Protein AF-A0A9D1MWE5-F1 (afdb_monomer_lite)

Radius of gyration: 18.96 Å; chains: 1; bounding box: 51×24×57 Å

Foldseek 3Di:
DVLVVVLVLLVLLLQQLVLLLVLLVVVLVCLVVVPDDPVVSLVVSVVVGDPSNVCVVVVNNPSDDDPRNVLSVVLVVQCVPDDSVVSSVSSVVSSVVSVVVSVVSVVVSVVSVPVVVVVVVVVVVVVVVD

Organism: NCBI:txid2840822

Structure (mmCIF, N/CA/C/O backbone):
data_AF-A0A9D1MWE5-F1
#
_entry.id   AF-A0A9D1MWE5-F1
#
loop_
_atom_site.group_PDB
_atom_site.id
_atom_site.type_symbol
_atom_site.label_atom_id
_atom_site.label_alt_id
_atom_site.label_comp_id
_atom_site.label_asym_id
_atom_site.label_entity_id
_atom_site.label_seq_id
_atom_site.pdbx_PDB_ins_code
_atom_site.Cartn_x
_atom_site.Cartn_y
_atom_site.Cartn_z
_atom_site.occupancy
_atom_site.B_iso_or_equiv
_atom_site.auth_seq_id
_atom_site.auth_comp_id
_atom_site.auth_asym_id
_atom_site.auth_atom_id
_atom_site.pdbx_PDB_model_num
ATOM 1 N N . MET A 1 1 ? 8.693 -1.113 -30.050 1.00 55.50 1 MET A N 1
ATOM 2 C CA . MET A 1 1 ? 7.528 -0.914 -29.148 1.00 55.50 1 MET A CA 1
ATOM 3 C C . MET A 1 1 ? 7.757 -1.424 -27.717 1.00 55.50 1 MET A C 1
ATOM 5 O O . MET A 1 1 ? 7.328 -0.751 -26.785 1.00 55.50 1 MET A O 1
ATOM 9 N N . LEU A 1 2 ? 8.504 -2.520 -27.514 1.00 59.84 2 LEU A N 1
ATOM 10 C CA . LEU A 1 2 ? 8.839 -3.096 -26.194 1.00 59.84 2 LEU A CA 1
ATOM 11 C C . LEU A 1 2 ? 9.412 -2.094 -25.170 1.00 59.84 2 LEU A C 1
ATOM 13 O O . LEU A 1 2 ? 8.965 -2.055 -24.030 1.00 59.84 2 LEU A O 1
ATOM 17 N N . GLY A 1 3 ? 10.327 -1.207 -25.575 1.00 60.53 3 GLY A N 1
ATOM 18 C CA . GLY A 1 3 ? 10.929 -0.234 -24.651 1.00 60.53 3 GLY A CA 1
ATOM 19 C C . GLY A 1 3 ? 9.959 0.814 -24.079 1.00 60.53 3 GLY A C 1
ATOM 20 O O . GLY A 1 3 ? 10.134 1.238 -22.939 1.00 60.53 3 GLY A O 1
ATOM 21 N N . LYS A 1 4 ? 8.926 1.226 -24.835 1.00 71.69 4 LYS A N 1
ATOM 22 C CA . LYS A 1 4 ? 7.874 2.132 -24.326 1.00 71.69 4 LYS A CA 1
ATOM 23 C C . LYS A 1 4 ? 6.950 1.394 -23.354 1.00 71.69 4 LYS A C 1
ATOM 25 O O . LYS A 1 4 ? 6.571 1.951 -22.330 1.00 71.69 4 LYS A O 1
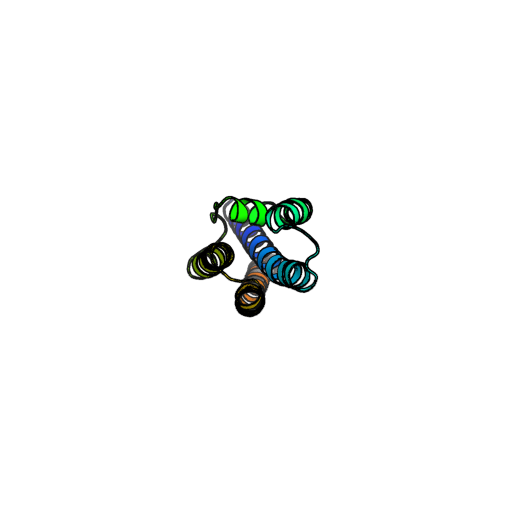ATOM 30 N N . TYR A 1 5 ? 6.654 0.129 -23.650 1.00 72.62 5 TYR A N 1
ATOM 31 C CA . TYR A 1 5 ? 5.841 -0.738 -22.801 1.00 72.62 5 TYR A CA 1
ATOM 32 C C . TYR A 1 5 ? 6.508 -1.028 -21.447 1.00 72.62 5 TYR A C 1
ATOM 34 O O . TYR A 1 5 ? 5.877 -0.872 -20.404 1.00 72.62 5 TYR A O 1
ATOM 42 N N . CYS A 1 6 ? 7.803 -1.367 -21.443 1.00 75.38 6 CYS A N 1
ATOM 43 C CA . CYS A 1 6 ? 8.557 -1.607 -20.210 1.00 75.38 6 CYS A CA 1
ATOM 44 C C . CYS A 1 6 ? 8.661 -0.350 -19.339 1.00 75.38 6 CYS A C 1
ATOM 46 O O . CYS A 1 6 ? 8.438 -0.433 -18.134 1.00 75.38 6 CYS A O 1
ATOM 48 N N . LYS A 1 7 ? 8.928 0.820 -19.941 1.00 77.19 7 LYS A N 1
ATOM 49 C CA . LYS A 1 7 ? 8.965 2.094 -19.207 1.00 77.19 7 LYS A CA 1
ATOM 50 C C . LYS A 1 7 ? 7.613 2.397 -18.558 1.00 77.19 7 LYS A C 1
ATOM 52 O O . LYS A 1 7 ? 7.571 2.691 -17.372 1.00 77.19 7 LYS A O 1
ATOM 57 N N . ARG A 1 8 ? 6.516 2.251 -19.310 1.00 82.62 8 ARG A N 1
ATOM 58 C CA . ARG A 1 8 ? 5.157 2.460 -18.795 1.00 82.62 8 ARG A CA 1
ATOM 59 C C . ARG A 1 8 ? 4.847 1.544 -17.609 1.00 82.62 8 ARG A C 1
ATOM 61 O O . ARG A 1 8 ? 4.399 2.038 -16.584 1.00 82.62 8 ARG A O 1
ATOM 68 N N . ARG A 1 9 ? 5.152 0.245 -17.710 1.00 84.81 9 ARG A N 1
ATOM 69 C CA . ARG A 1 9 ? 4.942 -0.705 -16.602 1.00 84.81 9 ARG A CA 1
ATOM 70 C C . ARG A 1 9 ? 5.764 -0.367 -15.356 1.00 84.81 9 ARG A C 1
ATOM 72 O O . ARG A 1 9 ? 5.260 -0.528 -14.253 1.00 84.81 9 ARG A O 1
ATOM 79 N N . LEU A 1 10 ? 7.009 0.087 -15.516 1.00 85.19 10 LEU A N 1
ATOM 80 C CA . LEU A 1 10 ? 7.840 0.521 -14.386 1.00 85.19 10 LEU A CA 1
ATOM 81 C C . LEU A 1 10 ? 7.270 1.776 -13.717 1.00 85.19 10 LEU A C 1
ATOM 83 O O . LEU A 1 10 ? 7.199 1.826 -12.494 1.00 85.19 10 LEU A O 1
ATOM 87 N N . THR A 1 11 ? 6.811 2.752 -14.505 1.00 87.00 11 THR A N 1
ATOM 88 C CA . THR A 1 11 ? 6.156 3.958 -13.981 1.00 87.00 11 THR A CA 1
ATOM 89 C C . THR A 1 11 ? 4.858 3.623 -13.246 1.00 87.00 11 THR A C 1
ATOM 91 O O . THR A 1 11 ? 4.655 4.106 -12.140 1.00 87.00 11 THR A O 1
ATOM 94 N N . GLU A 1 12 ? 4.008 2.763 -13.815 1.00 91.69 12 GLU A N 1
ATOM 95 C CA . GLU A 1 12 ? 2.755 2.326 -13.181 1.00 91.69 12 GLU A CA 1
ATOM 96 C C . GLU A 1 12 ? 3.011 1.575 -11.864 1.00 91.69 12 GLU A C 1
ATOM 98 O O . GLU A 1 12 ? 2.341 1.845 -10.871 1.00 91.69 12 GLU A O 1
ATOM 103 N N . ARG A 1 13 ? 4.008 0.678 -11.835 1.00 92.25 13 ARG A N 1
ATOM 104 C CA . ARG A 1 13 ? 4.434 -0.051 -10.628 1.00 92.25 13 ARG A CA 1
ATOM 105 C C . ARG A 1 13 ? 4.960 0.891 -9.543 1.00 92.25 13 ARG A C 1
ATOM 107 O O . ARG A 1 13 ? 4.549 0.777 -8.394 1.00 92.25 13 ARG A O 1
ATOM 114 N N . CYS A 1 14 ? 5.840 1.825 -9.904 1.00 91.25 14 CYS A N 1
ATOM 115 C CA . CYS A 1 14 ? 6.386 2.804 -8.964 1.00 91.25 14 CYS A CA 1
ATOM 116 C C . CYS A 1 14 ? 5.276 3.692 -8.386 1.00 91.25 14 CYS A C 1
ATOM 118 O O . CYS A 1 14 ? 5.185 3.832 -7.172 1.00 91.25 14 CYS A O 1
ATOM 120 N N . ALA A 1 15 ? 4.395 4.229 -9.238 1.00 93.00 15 ALA A N 1
ATOM 121 C CA . ALA A 1 15 ? 3.275 5.063 -8.805 1.00 93.00 15 ALA A CA 1
ATOM 122 C C . ALA A 1 15 ? 2.340 4.310 -7.846 1.00 93.00 15 ALA A C 1
ATOM 124 O O . ALA A 1 15 ? 2.001 4.832 -6.788 1.00 93.00 15 ALA A O 1
ATOM 125 N N . ALA A 1 16 ? 2.004 3.055 -8.167 1.00 95.62 16 ALA A N 1
ATOM 126 C CA . ALA A 1 16 ? 1.177 2.206 -7.316 1.00 95.62 16 ALA A CA 1
ATOM 127 C C . ALA A 1 16 ? 1.771 2.005 -5.912 1.00 95.62 16 ALA A C 1
ATOM 129 O O . ALA A 1 16 ? 1.052 2.119 -4.922 1.00 95.62 16 ALA A O 1
ATOM 130 N N . LEU A 1 17 ? 3.073 1.712 -5.821 1.00 95.50 17 LEU A N 1
ATOM 131 C CA . LEU A 1 17 ? 3.753 1.482 -4.542 1.00 95.50 17 LEU A CA 1
ATOM 132 C C . LEU A 1 17 ? 3.915 2.772 -3.733 1.00 95.50 17 LEU A C 1
ATOM 134 O O . LEU A 1 17 ? 3.673 2.765 -2.527 1.00 95.50 17 LEU A O 1
ATOM 138 N N . CYS A 1 18 ? 4.264 3.884 -4.387 1.00 94.06 18 CYS A N 1
ATOM 139 C CA . CYS A 1 18 ? 4.344 5.193 -3.740 1.00 94.06 18 CYS A CA 1
ATOM 140 C C . CYS A 1 18 ? 2.990 5.607 -3.148 1.00 94.06 18 CYS A C 1
ATOM 142 O O . CYS A 1 18 ? 2.923 6.026 -1.992 1.00 94.06 18 CYS A O 1
ATOM 144 N N . ASP A 1 19 ? 1.907 5.454 -3.914 1.00 96.81 19 ASP A N 1
ATOM 145 C CA . ASP A 1 19 ? 0.561 5.753 -3.429 1.00 96.81 19 ASP A CA 1
ATOM 146 C C . ASP A 1 19 ? 0.108 4.785 -2.337 1.00 96.81 19 ASP A C 1
ATOM 148 O O . ASP A 1 19 ? -0.530 5.228 -1.390 1.00 96.81 19 ASP A O 1
ATOM 152 N N . ALA A 1 20 ? 0.479 3.501 -2.399 1.00 96.00 20 ALA A N 1
ATOM 153 C CA . ALA A 1 20 ? 0.173 2.543 -1.337 1.00 96.00 20 ALA A CA 1
ATOM 154 C C . ALA A 1 20 ? 0.869 2.894 -0.011 1.00 96.00 20 ALA A C 1
ATOM 156 O O . ALA A 1 20 ? 0.237 2.846 1.045 1.00 96.00 20 ALA A O 1
ATOM 157 N N . ALA A 1 21 ? 2.138 3.310 -0.056 1.00 95.25 21 ALA A N 1
ATOM 158 C CA . ALA A 1 21 ? 2.853 3.792 1.126 1.00 95.25 21 ALA A CA 1
ATOM 159 C C . ALA A 1 21 ? 2.222 5.082 1.684 1.00 95.25 21 ALA A C 1
ATOM 161 O O . ALA A 1 21 ? 1.984 5.194 2.889 1.00 95.25 21 ALA A O 1
ATOM 162 N N . ARG A 1 22 ? 1.890 6.040 0.804 1.00 96.19 22 ARG A N 1
ATOM 163 C CA . ARG A 1 22 ? 1.211 7.292 1.180 1.00 96.19 22 ARG A CA 1
ATOM 164 C C . ARG A 1 22 ? -0.170 7.028 1.780 1.00 96.19 22 ARG A C 1
ATOM 166 O O . ARG A 1 22 ? -0.534 7.663 2.766 1.00 96.19 22 ARG A O 1
ATOM 173 N N . TYR A 1 23 ? -0.910 6.082 1.214 1.00 96.38 23 TYR A N 1
ATOM 174 C CA . TYR A 1 23 ? -2.215 5.661 1.702 1.00 96.38 23 TYR A CA 1
ATOM 175 C C . TYR A 1 23 ? -2.120 5.081 3.110 1.00 96.38 23 TYR A C 1
ATOM 177 O O . TYR A 1 23 ? -2.870 5.510 3.978 1.00 96.38 23 TYR A O 1
ATOM 185 N N . ALA A 1 24 ? -1.175 4.169 3.366 1.00 95.44 24 ALA A N 1
ATOM 186 C CA . ALA A 1 24 ? -0.995 3.575 4.690 1.00 95.44 24 ALA A CA 1
ATOM 187 C C . ALA A 1 24 ? -0.719 4.644 5.763 1.00 95.44 24 ALA A C 1
ATOM 189 O O . ALA A 1 24 ? -1.353 4.652 6.818 1.00 95.44 24 ALA A O 1
ATOM 190 N N . GLN A 1 25 ? 0.163 5.603 5.464 1.00 93.62 25 GLN A N 1
ATOM 191 C CA . GLN A 1 25 ? 0.478 6.706 6.373 1.00 93.62 25 GLN A CA 1
ATOM 192 C C . GLN A 1 25 ? -0.716 7.647 6.599 1.00 93.62 25 GLN A C 1
ATOM 194 O O . GLN A 1 25 ? -0.993 8.035 7.733 1.00 93.62 25 GLN A O 1
ATOM 199 N N . ALA A 1 26 ? -1.428 8.017 5.535 1.00 94.19 26 ALA A N 1
ATOM 200 C CA . ALA A 1 26 ? -2.563 8.928 5.630 1.00 94.19 26 ALA A CA 1
ATOM 201 C C . ALA A 1 26 ? -3.773 8.268 6.316 1.00 94.19 26 ALA A C 1
ATOM 203 O O . ALA A 1 26 ? -4.437 8.900 7.136 1.00 94.19 26 ALA A O 1
ATOM 204 N N . LEU A 1 27 ? -4.016 6.980 6.054 1.00 93.94 27 LEU A N 1
ATOM 205 C CA . LEU A 1 27 ? -5.065 6.219 6.724 1.00 93.94 27 LEU A CA 1
ATOM 206 C C . LEU A 1 27 ? -4.757 6.054 8.214 1.00 93.94 27 LEU A C 1
ATOM 208 O O . LEU A 1 27 ? -5.671 6.153 9.025 1.00 93.94 27 LEU A O 1
ATOM 212 N N . LYS A 1 28 ? -3.486 5.868 8.592 1.00 93.06 28 LYS A N 1
ATOM 213 C CA . LYS A 1 28 ? -3.080 5.814 10.003 1.00 93.06 28 LYS A CA 1
ATOM 214 C C . LYS A 1 28 ? -3.486 7.093 10.734 1.00 93.06 28 LYS A C 1
ATOM 216 O O . LYS A 1 28 ? -4.182 7.019 11.741 1.00 93.06 28 LYS A O 1
ATOM 221 N N . ALA A 1 29 ? -3.141 8.253 10.173 1.00 91.31 29 ALA A N 1
ATOM 222 C CA . ALA A 1 29 ? -3.528 9.546 10.734 1.00 91.31 29 ALA A CA 1
ATOM 223 C C . ALA A 1 29 ? -5.059 9.721 10.806 1.00 91.31 29 ALA A C 1
ATOM 225 O O . ALA A 1 29 ? -5.577 10.238 11.794 1.00 91.31 29 ALA A O 1
ATOM 226 N N . ASN A 1 30 ? -5.795 9.247 9.794 1.00 92.25 30 ASN A N 1
ATOM 227 C CA . ASN A 1 30 ? -7.259 9.262 9.796 1.00 92.25 30 ASN A CA 1
ATOM 228 C C . ASN A 1 30 ? -7.856 8.392 10.919 1.00 92.25 30 ASN A C 1
ATOM 230 O O . ASN A 1 30 ? -8.808 8.813 11.575 1.00 92.25 30 ASN A O 1
ATOM 234 N N . VAL A 1 31 ? -7.297 7.197 11.146 1.00 89.00 31 VAL A N 1
ATOM 235 C CA . VAL A 1 31 ? -7.727 6.260 12.198 1.00 89.00 31 VAL A CA 1
ATOM 236 C C . VAL A 1 31 ? -7.422 6.824 13.586 1.00 89.00 31 VAL A C 1
ATOM 238 O O . VAL A 1 31 ? -8.307 6.850 14.440 1.00 89.00 31 VAL A O 1
ATOM 241 N N . GLU A 1 32 ? -6.208 7.332 13.799 1.00 88.31 32 GLU A N 1
ATOM 242 C CA . GLU A 1 32 ? -5.786 7.944 15.067 1.00 88.31 32 GLU A CA 1
ATOM 243 C C . GLU A 1 32 ? -6.608 9.197 15.394 1.00 88.31 32 GLU A C 1
ATOM 245 O O . GLU A 1 32 ? -7.043 9.383 16.530 1.00 88.31 32 GLU A O 1
ATOM 250 N N . GLY A 1 33 ? -6.886 10.026 14.384 1.00 87.19 33 GLY A N 1
ATOM 251 C CA . GLY A 1 33 ? -7.706 11.229 14.516 1.00 87.19 33 GLY A CA 1
ATOM 252 C C . GLY A 1 33 ? -9.218 10.990 14.474 1.00 87.19 33 GLY A C 1
ATOM 253 O O . GLY A 1 33 ? -9.970 11.948 14.640 1.00 87.19 33 GLY A O 1
ATOM 254 N N . ARG A 1 34 ? -9.672 9.750 14.225 1.00 80.62 34 ARG A N 1
ATOM 255 C CA . ARG A 1 34 ? -11.088 9.365 14.040 1.00 80.62 34 ARG A CA 1
ATOM 256 C C . ARG A 1 34 ? -11.855 10.288 13.079 1.00 80.62 34 ARG A C 1
ATOM 258 O O . ARG A 1 34 ? -13.002 10.642 13.341 1.00 80.62 34 ARG A O 1
ATOM 265 N N . GLN A 1 35 ? -11.216 10.704 11.986 1.00 82.31 35 GLN A N 1
ATOM 266 C CA . GLN A 1 35 ? -11.739 11.784 11.141 1.00 82.31 35 GLN A CA 1
ATOM 267 C C . GLN A 1 35 ? -12.845 11.307 10.192 1.00 82.31 35 GLN A C 1
ATOM 269 O O . GLN A 1 35 ? -13.921 11.899 10.145 1.00 82.31 35 GLN A O 1
ATOM 274 N N . GLN A 1 36 ? -12.588 10.244 9.429 1.00 88.00 36 GLN A N 1
ATOM 275 C CA . GLN A 1 36 ? -13.495 9.736 8.399 1.00 88.00 36 GLN A CA 1
ATOM 276 C C . GLN A 1 36 ? -13.648 8.218 8.483 1.00 88.00 36 GLN A C 1
ATOM 278 O O . GLN A 1 36 ? -12.740 7.503 8.920 1.00 88.00 36 GLN A O 1
ATOM 283 N N . GLN A 1 37 ? -14.783 7.709 7.995 1.00 89.88 37 GLN A N 1
ATOM 284 C CA . GLN A 1 37 ? -14.940 6.275 7.756 1.00 89.88 37 GLN A CA 1
ATOM 285 C C . GLN A 1 37 ? -13.938 5.809 6.695 1.00 89.88 37 GLN A C 1
ATOM 287 O O . GLN A 1 37 ? -13.661 6.530 5.736 1.00 89.88 37 GLN A O 1
ATOM 292 N N . MET A 1 38 ? -13.422 4.586 6.841 1.00 89.12 38 MET A N 1
ATOM 293 C CA . MET A 1 38 ? -12.372 4.068 5.959 1.00 89.12 38 MET A CA 1
ATOM 294 C C . MET A 1 38 ? -12.787 4.087 4.483 1.00 89.12 38 MET A C 1
ATOM 296 O O . MET A 1 38 ? -12.003 4.521 3.654 1.00 89.12 38 MET A O 1
ATOM 300 N N . THR A 1 39 ? -14.025 3.707 4.157 1.00 90.69 39 THR A N 1
ATOM 301 C CA . THR A 1 39 ? -14.552 3.734 2.781 1.00 90.69 39 THR A CA 1
ATOM 302 C C . THR A 1 39 ? -14.529 5.137 2.173 1.00 90.69 39 THR A C 1
ATOM 304 O O . THR A 1 39 ? -14.000 5.319 1.080 1.00 90.69 39 THR A O 1
ATOM 307 N N . GLN A 1 40 ? -15.023 6.137 2.909 1.00 93.50 40 GLN A N 1
ATOM 308 C CA . GLN A 1 40 ? -15.029 7.541 2.480 1.00 93.50 40 GLN A CA 1
ATOM 309 C C . GLN A 1 40 ? -13.607 8.075 2.291 1.00 93.50 40 GLN A C 1
ATOM 311 O O . GLN A 1 40 ? -13.313 8.729 1.290 1.00 93.50 40 GLN A O 1
ATOM 316 N N . PHE A 1 41 ? -12.713 7.754 3.227 1.00 94.56 41 PHE A N 1
ATOM 317 C CA . PHE A 1 41 ? -11.302 8.103 3.125 1.00 94.56 41 PHE A CA 1
ATOM 318 C C . PHE A 1 41 ? -10.668 7.487 1.870 1.00 94.56 41 PHE A C 1
ATOM 320 O O . PHE A 1 41 ? -9.989 8.178 1.111 1.00 94.56 41 PHE A O 1
ATOM 327 N N . THR A 1 42 ? -10.903 6.195 1.613 1.00 93.9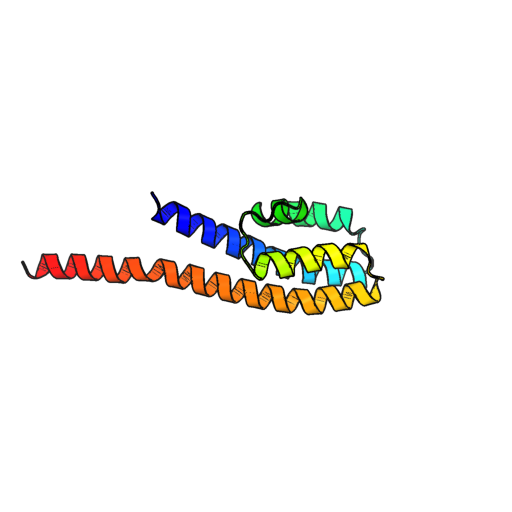4 42 THR A N 1
ATOM 328 C CA . THR A 1 42 ? -10.356 5.500 0.442 1.00 93.94 42 THR A CA 1
ATOM 329 C C . THR A 1 42 ? -10.852 6.108 -0.865 1.00 93.94 42 THR A C 1
ATOM 331 O O . THR A 1 42 ? -10.051 6.303 -1.781 1.00 93.94 42 THR A O 1
ATOM 334 N N . GLU A 1 43 ? -12.141 6.434 -0.957 1.00 94.69 43 GLU A N 1
ATOM 335 C CA . GLU A 1 43 ? -12.728 7.087 -2.130 1.00 94.69 43 GLU A CA 1
ATOM 336 C C . GLU A 1 43 ? -12.085 8.451 -2.392 1.00 94.69 43 GLU A C 1
ATOM 338 O O . GLU A 1 43 ? -11.612 8.704 -3.503 1.00 94.69 43 GLU A O 1
ATOM 343 N N . GLN A 1 44 ? -11.977 9.298 -1.364 1.00 95.00 44 GLN A N 1
ATOM 344 C CA . GLN A 1 44 ? -11.340 10.613 -1.478 1.00 95.00 44 GLN A CA 1
ATOM 345 C C . GLN A 1 44 ? -9.858 10.505 -1.841 1.00 95.00 44 GLN A C 1
ATOM 347 O O . GLN A 1 44 ? -9.362 11.248 -2.691 1.00 95.00 44 GLN A O 1
ATOM 352 N N . PHE A 1 45 ? -9.142 9.548 -1.252 1.00 96.06 45 PHE A N 1
ATOM 353 C CA . PHE A 1 45 ? -7.741 9.323 -1.581 1.00 96.06 45 PHE A CA 1
ATOM 354 C C . PHE A 1 45 ? -7.576 8.919 -3.051 1.00 96.06 45 PHE A C 1
ATOM 356 O O . PHE A 1 45 ? -6.712 9.463 -3.743 1.00 96.06 45 PHE A O 1
ATOM 363 N N . CYS A 1 46 ? -8.441 8.034 -3.562 1.00 95.62 46 CYS A N 1
ATOM 364 C CA . CYS A 1 46 ? -8.427 7.598 -4.960 1.00 95.62 46 CYS A CA 1
ATOM 365 C C . CYS A 1 46 ? -8.645 8.743 -5.963 1.00 95.62 46 CYS A C 1
ATOM 367 O O . CYS A 1 46 ? -8.183 8.637 -7.096 1.00 95.62 46 CYS A O 1
ATOM 369 N N . MET A 1 47 ? -9.278 9.853 -5.567 1.00 94.81 47 MET A N 1
ATOM 370 C CA . MET A 1 47 ? -9.420 11.036 -6.431 1.00 94.81 47 MET A CA 1
ATOM 371 C C . MET A 1 47 ? -8.090 11.757 -6.694 1.00 94.81 47 MET A C 1
ATOM 373 O O . MET A 1 47 ? -7.966 12.475 -7.683 1.00 94.81 47 MET A O 1
ATOM 377 N N . THR A 1 48 ? -7.102 11.586 -5.811 1.00 93.50 48 THR A N 1
ATOM 378 C CA . THR A 1 48 ? -5.782 12.240 -5.904 1.00 93.50 48 THR A CA 1
ATOM 379 C C . THR A 1 48 ? -4.635 11.252 -6.114 1.00 93.50 48 THR A C 1
ATOM 381 O O . THR A 1 48 ? -3.481 11.656 -6.247 1.00 93.50 48 THR A O 1
ATOM 384 N N . ALA A 1 49 ? -4.928 9.953 -6.099 1.00 95.38 49 ALA A N 1
ATOM 385 C CA . ALA A 1 49 ? -3.962 8.891 -6.327 1.00 95.38 49 ALA A CA 1
ATOM 386 C C . ALA A 1 49 ? -3.860 8.529 -7.812 1.00 95.38 49 ALA A C 1
ATOM 388 O O . ALA A 1 49 ? -4.688 8.896 -8.647 1.00 95.38 49 ALA A O 1
ATOM 389 N N . SER A 1 50 ? -2.824 7.774 -8.153 1.00 95.31 50 SER A N 1
ATOM 390 C CA . SER A 1 50 ? -2.651 7.231 -9.490 1.00 95.31 50 SER A CA 1
ATOM 391 C C . SER A 1 50 ? -3.678 6.132 -9.794 1.00 95.31 50 SER A C 1
ATOM 393 O O . SER A 1 50 ? -4.046 5.324 -8.939 1.00 95.31 50 SER A O 1
ATOM 395 N N . GLN A 1 51 ? -4.092 6.029 -11.061 1.00 95.19 51 GLN A N 1
ATOM 396 C CA . GLN A 1 51 ? -5.011 4.975 -11.511 1.00 95.19 51 GLN A CA 1
ATOM 397 C C . GLN A 1 51 ? -4.551 3.543 -11.146 1.00 95.19 51 GLN A C 1
ATOM 399 O O . GLN A 1 51 ? -5.402 2.729 -10.779 1.00 95.19 51 GLN A O 1
ATOM 404 N N . PRO A 1 52 ? -3.249 3.186 -11.219 1.00 95.38 52 PRO A N 1
ATOM 405 C CA . PRO A 1 52 ? -2.764 1.888 -10.752 1.00 95.38 52 PRO A CA 1
ATOM 406 C C . PRO A 1 52 ? -3.081 1.595 -9.281 1.00 95.38 52 PRO A C 1
ATOM 408 O O . PRO A 1 52 ? -3.440 0.461 -8.969 1.00 95.38 52 PRO A O 1
ATOM 411 N N . PHE A 1 53 ? -3.007 2.594 -8.398 1.00 96.38 53 PHE A N 1
ATOM 412 C CA . PHE A 1 53 ? -3.402 2.439 -6.999 1.00 96.38 53 PHE A CA 1
ATOM 413 C C . PHE A 1 53 ? -4.914 2.227 -6.857 1.00 96.38 53 PHE A C 1
ATOM 415 O O . PHE A 1 53 ? -5.346 1.287 -6.193 1.00 96.38 53 PHE A O 1
ATOM 422 N N . CYS A 1 54 ? -5.733 3.016 -7.554 1.00 95.56 54 CYS A N 1
ATOM 423 C CA . CYS A 1 54 ? -7.191 2.849 -7.521 1.00 95.56 54 CYS A CA 1
ATOM 424 C C . CYS A 1 54 ? -7.620 1.453 -8.015 1.00 95.56 54 CYS A C 1
ATOM 426 O O . CYS A 1 54 ? -8.548 0.847 -7.485 1.00 95.56 54 CYS A O 1
ATOM 428 N N . ASN A 1 55 ? -6.902 0.894 -8.993 1.00 95.19 55 ASN A N 1
ATOM 429 C CA . ASN A 1 55 ? -7.109 -0.482 -9.448 1.00 95.19 55 ASN A CA 1
ATOM 430 C C . ASN A 1 55 ? -6.795 -1.510 -8.346 1.00 95.19 55 ASN A C 1
ATOM 432 O O . ASN A 1 55 ? -7.526 -2.488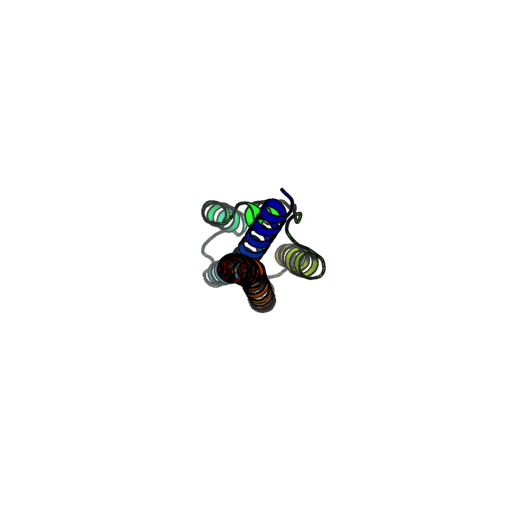 -8.204 1.00 95.19 55 ASN A O 1
ATOM 436 N N . ILE A 1 56 ? -5.741 -1.294 -7.556 1.00 94.69 56 ILE A N 1
ATOM 437 C CA . ILE A 1 56 ? -5.373 -2.164 -6.429 1.00 94.69 56 ILE A CA 1
ATOM 438 C C . ILE A 1 56 ? -6.474 -2.190 -5.371 1.00 94.69 56 ILE A C 1
ATOM 440 O O . ILE A 1 56 ? -6.825 -3.274 -4.912 1.00 94.69 56 ILE A O 1
ATOM 444 N N . VAL A 1 57 ? -7.050 -1.033 -5.031 1.00 92.88 57 VAL A N 1
ATOM 445 C CA . VAL A 1 57 ? -8.186 -0.939 -4.094 1.00 92.88 57 VAL A CA 1
ATOM 446 C C . VAL A 1 57 ? -9.373 -1.784 -4.578 1.00 92.88 57 VAL A C 1
ATOM 448 O O . VAL A 1 57 ? -10.058 -2.413 -3.779 1.00 92.88 57 VAL A O 1
ATOM 451 N N . GLN A 1 58 ? -9.572 -1.879 -5.896 1.00 91.44 58 GLN A N 1
ATOM 452 C CA . GLN A 1 58 ? -10.581 -2.740 -6.529 1.00 91.44 58 GLN A CA 1
ATOM 453 C C . GLN A 1 58 ? -10.152 -4.218 -6.669 1.00 91.44 58 GLN A C 1
ATOM 455 O O . GLN A 1 58 ? -10.792 -4.977 -7.398 1.00 91.44 58 GLN A O 1
ATOM 460 N N . GLY A 1 59 ? -9.040 -4.636 -6.059 1.00 88.94 59 GLY A N 1
ATOM 461 C CA . GLY A 1 59 ? -8.509 -6.002 -6.145 1.00 88.94 59 GLY A CA 1
ATOM 462 C C . GLY A 1 59 ? -7.751 -6.326 -7.442 1.00 88.94 59 GLY A C 1
ATOM 463 O O . GLY A 1 59 ? -7.442 -7.489 -7.713 1.00 88.94 59 GLY A O 1
ATOM 464 N N . LYS A 1 60 ? -7.424 -5.326 -8.272 1.00 92.25 60 LYS A N 1
ATOM 465 C CA . LYS A 1 60 ? -6.724 -5.505 -9.557 1.00 92.25 60 LYS A CA 1
ATOM 466 C C . LYS A 1 60 ? -5.235 -5.168 -9.429 1.00 92.25 60 LYS A C 1
ATOM 468 O O . LYS A 1 60 ? -4.794 -4.058 -9.713 1.00 92.25 60 LYS A O 1
ATOM 473 N N . TYR A 1 61 ? -4.424 -6.171 -9.106 1.00 90.62 61 TYR A N 1
ATOM 474 C CA . TYR A 1 61 ? -2.980 -6.027 -8.848 1.00 90.62 61 TYR A CA 1
ATOM 475 C C . TYR A 1 61 ? -2.074 -6.118 -10.094 1.00 90.62 61 TYR A C 1
ATOM 477 O O . TYR A 1 61 ? -0.901 -6.462 -9.978 1.00 90.62 61 TYR A O 1
ATOM 485 N N . GLY A 1 62 ? -2.591 -5.872 -11.303 1.00 86.88 62 GLY A N 1
ATOM 486 C CA . GLY A 1 62 ? -1.907 -6.215 -12.565 1.00 86.88 62 GLY A CA 1
ATOM 487 C C . GLY A 1 62 ? -0.556 -5.523 -12.817 1.00 86.88 62 GLY A C 1
ATOM 488 O O . GLY A 1 62 ? 0.223 -5.995 -13.646 1.00 86.88 62 GLY A O 1
ATOM 489 N N . CYS A 1 63 ? -0.266 -4.424 -12.114 1.00 88.81 63 CYS A N 1
ATOM 490 C CA . CYS A 1 63 ? 1.008 -3.706 -12.199 1.00 88.81 63 CYS A CA 1
ATOM 491 C C . CYS A 1 63 ? 2.071 -4.196 -11.194 1.00 88.81 63 CYS A C 1
ATOM 493 O O . CYS A 1 63 ? 3.254 -3.926 -11.402 1.00 88.81 63 CYS A O 1
ATOM 495 N N . LEU A 1 64 ? 1.672 -4.933 -10.150 1.00 91.50 64 LEU A N 1
ATOM 496 C CA . LEU A 1 64 ? 2.553 -5.441 -9.094 1.00 91.50 64 LEU A CA 1
ATOM 497 C C . LEU A 1 64 ? 3.020 -6.868 -9.393 1.00 91.50 64 LEU A C 1
ATOM 499 O O . LEU A 1 64 ? 2.336 -7.629 -10.085 1.00 91.50 64 LEU A O 1
ATOM 503 N N . LYS A 1 65 ? 4.178 -7.261 -8.850 1.00 87.62 65 LYS A N 1
ATOM 504 C CA . LYS A 1 65 ? 4.737 -8.607 -9.055 1.00 87.62 65 LYS A CA 1
ATOM 505 C C . LYS A 1 65 ? 5.292 -9.210 -7.768 1.00 87.62 65 LYS A C 1
ATOM 507 O O . LYS A 1 65 ? 5.768 -8.493 -6.898 1.00 87.62 65 LYS A O 1
ATOM 512 N N . GLY A 1 66 ? 5.273 -10.543 -7.690 1.00 90.81 66 GLY A N 1
ATOM 513 C CA . GLY A 1 66 ? 5.916 -11.306 -6.615 1.00 90.81 66 GLY A CA 1
ATOM 514 C C . GLY A 1 66 ? 5.558 -10.784 -5.222 1.00 90.81 66 GLY A C 1
ATOM 515 O O . GLY A 1 66 ? 4.379 -10.629 -4.898 1.00 90.81 66 GLY A O 1
ATOM 516 N N . THR A 1 67 ? 6.589 -10.474 -4.437 1.00 89.50 67 THR A N 1
ATOM 517 C CA . THR A 1 67 ? 6.492 -9.983 -3.056 1.00 89.50 67 THR A CA 1
ATOM 518 C C . THR A 1 67 ? 5.664 -8.707 -2.921 1.00 89.50 67 THR A C 1
ATOM 520 O O . THR A 1 67 ? 4.920 -8.573 -1.960 1.00 89.50 67 THR A O 1
ATOM 523 N N . GLU A 1 68 ? 5.706 -7.795 -3.894 1.00 92.31 68 GLU A N 1
ATOM 524 C CA . GLU A 1 68 ? 4.951 -6.534 -3.835 1.00 92.31 68 GLU A CA 1
ATOM 525 C C . GLU A 1 68 ? 3.450 -6.783 -3.785 1.00 92.31 68 GLU A C 1
ATOM 527 O O . GLU A 1 68 ? 2.730 -6.216 -2.967 1.00 92.31 68 GLU A O 1
ATOM 532 N N . LYS A 1 69 ? 2.979 -7.676 -4.661 1.00 94.06 69 LYS A N 1
ATOM 533 C CA . LYS A 1 69 ? 1.574 -8.062 -4.706 1.00 94.06 69 LYS A CA 1
ATOM 534 C C . LYS A 1 69 ? 1.165 -8.729 -3.395 1.00 94.06 69 LYS A C 1
ATOM 536 O O . LYS A 1 69 ? 0.075 -8.447 -2.913 1.00 94.06 69 LYS A O 1
ATOM 541 N N . ALA A 1 70 ? 2.021 -9.588 -2.837 1.00 93.31 70 ALA A N 1
ATOM 542 C CA . ALA A 1 70 ? 1.754 -10.263 -1.571 1.00 93.31 70 ALA A CA 1
ATOM 543 C C . ALA A 1 70 ? 1.633 -9.261 -0.413 1.00 93.31 70 ALA A C 1
ATOM 545 O O . ALA A 1 70 ? 0.617 -9.262 0.269 1.00 93.31 70 ALA A O 1
ATOM 546 N N . VAL A 1 71 ? 2.600 -8.349 -0.265 1.00 93.88 71 VAL A N 1
ATOM 547 C CA . VAL A 1 71 ? 2.608 -7.328 0.798 1.00 93.88 71 VAL A CA 1
ATOM 548 C C . VAL A 1 71 ? 1.386 -6.416 0.705 1.00 93.88 71 VAL A C 1
ATOM 550 O O . VAL A 1 71 ? 0.736 -6.149 1.713 1.00 93.88 71 VAL A O 1
ATOM 553 N N . VAL A 1 72 ? 1.038 -5.955 -0.500 1.00 93.75 72 VAL A N 1
ATOM 554 C CA . VAL A 1 72 ? -0.133 -5.088 -0.685 1.00 93.75 72 VAL A CA 1
ATOM 555 C C . VAL A 1 72 ? -1.429 -5.857 -0.419 1.00 93.75 72 VAL A C 1
ATOM 557 O O . VAL A 1 72 ? -2.296 -5.355 0.287 1.00 93.75 72 VAL A O 1
ATOM 560 N N . ALA A 1 73 ? -1.574 -7.078 -0.939 1.00 92.75 73 ALA A N 1
ATOM 561 C CA . ALA A 1 73 ? -2.764 -7.890 -0.690 1.00 92.75 73 ALA A CA 1
ATOM 562 C C . ALA A 1 73 ? -2.937 -8.219 0.803 1.00 92.75 73 ALA A C 1
ATOM 564 O O . ALA A 1 73 ? -4.049 -8.132 1.318 1.00 92.75 73 ALA A O 1
ATOM 565 N N . GLU A 1 74 ? -1.847 -8.542 1.502 1.00 93.06 74 GLU A N 1
ATOM 566 C CA . GLU A 1 74 ? -1.862 -8.829 2.936 1.00 93.06 74 GLU A CA 1
ATOM 567 C C . GLU A 1 74 ? -2.266 -7.604 3.763 1.00 93.06 74 GLU A C 1
ATOM 569 O O . GLU A 1 74 ? -3.096 -7.736 4.662 1.00 93.06 74 GLU A O 1
ATOM 574 N N . LEU A 1 75 ? -1.772 -6.407 3.418 1.00 93.19 75 LEU A N 1
ATOM 575 C CA . LEU A 1 75 ? -2.223 -5.162 4.044 1.00 93.19 75 LEU A CA 1
ATOM 576 C C . LEU A 1 75 ? -3.746 -5.005 3.925 1.00 93.19 75 LEU A C 1
ATOM 578 O O . LEU A 1 75 ? -4.430 -4.849 4.934 1.00 93.19 75 LEU A O 1
ATOM 582 N N . PHE A 1 76 ? -4.291 -5.077 2.705 1.00 91.06 76 PHE A N 1
ATOM 583 C CA . PHE A 1 76 ? -5.733 -4.911 2.482 1.00 91.06 76 PHE A CA 1
ATOM 584 C C . PHE A 1 76 ? -6.575 -5.996 3.156 1.00 91.06 76 PHE A C 1
ATOM 586 O O . PHE A 1 76 ? -7.673 -5.695 3.618 1.00 91.06 76 PHE A O 1
ATOM 593 N N . ALA A 1 77 ? -6.061 -7.222 3.268 1.00 90.12 77 ALA A N 1
ATOM 594 C CA . ALA A 1 77 ? -6.720 -8.280 4.023 1.00 90.12 77 ALA A CA 1
ATOM 595 C C . ALA A 1 77 ? -6.733 -7.979 5.531 1.00 90.12 77 ALA A C 1
ATOM 597 O O . ALA A 1 77 ? -7.784 -8.076 6.159 1.00 90.12 77 ALA A O 1
ATOM 598 N N . LYS A 1 78 ? -5.600 -7.564 6.115 1.00 89.62 78 LYS A N 1
ATOM 599 C CA . LYS A 1 78 ? -5.504 -7.257 7.553 1.00 89.62 78 LYS A CA 1
ATOM 600 C C . LYS A 1 78 ? -6.390 -6.079 7.955 1.00 89.62 78 LYS A C 1
ATOM 602 O O . LYS A 1 78 ? -7.066 -6.160 8.974 1.00 89.62 78 LYS A O 1
ATOM 607 N N . MET A 1 79 ? -6.492 -5.046 7.114 1.00 87.19 79 MET A N 1
ATOM 608 C CA . MET A 1 79 ? -7.355 -3.886 7.381 1.00 87.19 79 MET A CA 1
ATOM 609 C C . MET A 1 79 ? -8.843 -4.233 7.575 1.00 87.19 79 MET A C 1
ATOM 611 O O . MET A 1 79 ? -9.561 -3.451 8.189 1.00 87.19 79 MET A O 1
ATOM 615 N N . GLN A 1 80 ? -9.325 -5.374 7.068 1.00 81.56 80 GLN A N 1
ATOM 616 C CA . GLN A 1 80 ? -10.734 -5.772 7.198 1.00 81.56 80 GLN A CA 1
ATOM 617 C C . GLN A 1 80 ? -11.087 -6.356 8.572 1.00 81.56 80 GLN A C 1
ATOM 619 O O . GLN A 1 80 ? -12.257 -6.341 8.945 1.00 81.56 80 GLN A O 1
ATOM 624 N N . TYR A 1 81 ? -10.100 -6.873 9.311 1.00 73.31 81 TYR A N 1
ATOM 625 C CA . TYR A 1 81 ? -10.333 -7.654 10.534 1.00 73.31 81 TYR A CA 1
ATOM 626 C C . TYR A 1 81 ? -9.641 -7.081 11.777 1.00 73.31 81 TYR A C 1
ATOM 628 O O . TYR A 1 81 ? -9.756 -7.661 12.852 1.00 73.31 81 TYR A O 1
ATOM 636 N N . SER A 1 82 ? -8.922 -5.964 11.650 1.00 80.00 82 SER A N 1
ATOM 637 C CA . SER A 1 82 ? -8.195 -5.345 12.762 1.00 80.00 82 SER A CA 1
ATOM 638 C C . SER A 1 82 ? -9.079 -4.439 13.616 1.00 80.00 82 SER A C 1
ATOM 640 O O . SER A 1 82 ? -9.874 -3.649 13.102 1.00 80.00 82 SER A O 1
ATOM 642 N N . SER A 1 83 ? -8.867 -4.479 14.932 1.00 83.12 83 SER A N 1
ATOM 643 C CA . SER A 1 83 ? -9.287 -3.391 15.823 1.00 83.12 83 SER A CA 1
ATOM 644 C C . SER A 1 83 ? -8.554 -2.083 15.477 1.00 83.12 83 SER A C 1
ATOM 646 O O . SER A 1 83 ? -7.538 -2.093 14.785 1.00 83.12 83 SER A O 1
ATOM 648 N N . ALA A 1 84 ? -9.035 -0.930 15.958 1.00 79.94 84 ALA A N 1
ATOM 649 C CA . ALA A 1 84 ? -8.429 0.369 15.628 1.00 79.94 84 ALA A CA 1
ATOM 650 C C . ALA A 1 84 ? -6.946 0.485 16.048 1.00 79.94 84 ALA A C 1
ATOM 652 O O . ALA A 1 84 ? -6.151 1.111 15.347 1.00 79.94 84 ALA A O 1
ATOM 653 N N . GLU A 1 85 ? -6.566 -0.136 17.167 1.00 82.62 85 GLU A N 1
ATOM 654 C CA . GLU A 1 85 ? -5.193 -0.123 17.683 1.00 82.62 85 GLU A CA 1
ATOM 655 C C . GLU A 1 85 ? -4.270 -1.031 16.853 1.00 82.62 85 GLU A C 1
ATOM 657 O O . GLU A 1 85 ? -3.218 -0.593 16.381 1.00 82.62 85 GLU A O 1
ATOM 662 N N . GLU A 1 86 ? -4.713 -2.257 16.558 1.00 87.44 86 GLU A N 1
ATOM 663 C CA . GLU A 1 86 ? -4.009 -3.176 15.652 1.00 87.44 86 GLU A CA 1
ATOM 664 C C . GLU A 1 86 ? -3.889 -2.606 14.236 1.00 87.44 86 GLU A C 1
ATOM 666 O O . GLU A 1 86 ? -2.886 -2.825 13.552 1.00 87.44 86 GLU A O 1
ATOM 671 N N . LEU A 1 87 ? -4.900 -1.855 13.793 1.00 89.31 87 LEU A N 1
ATOM 672 C CA . LEU A 1 87 ? -4.912 -1.204 12.493 1.00 89.31 87 LEU A CA 1
ATOM 673 C C . LEU A 1 87 ? -3.830 -0.124 12.414 1.00 89.31 87 LEU A C 1
ATOM 675 O O . LEU A 1 87 ? -3.094 -0.096 11.430 1.00 89.31 87 LEU A O 1
ATOM 679 N N . SER A 1 88 ? -3.667 0.718 13.442 1.00 88.56 88 SER A N 1
ATOM 680 C CA . SER A 1 88 ? -2.589 1.721 13.457 1.00 88.56 88 SER A CA 1
ATOM 681 C C . SER A 1 88 ? -1.201 1.068 13.406 1.00 88.56 88 SER A C 1
ATOM 683 O O . SER A 1 88 ? -0.349 1.480 12.608 1.00 88.56 88 SER A O 1
ATOM 685 N N . TYR A 1 89 ? -0.985 -0.005 14.179 1.00 90.44 89 TYR A N 1
ATOM 686 C CA . TYR A 1 89 ? 0.267 -0.767 14.136 1.00 90.44 89 TYR A CA 1
ATOM 687 C C . TYR A 1 89 ? 0.518 -1.373 12.748 1.00 90.44 89 TYR A C 1
ATOM 689 O O . TYR A 1 89 ? 1.581 -1.162 12.161 1.00 90.44 89 TYR A O 1
ATOM 697 N N . THR A 1 90 ? -0.490 -2.046 12.184 1.00 92.62 90 THR A N 1
ATOM 698 C CA . THR A 1 90 ? -0.425 -2.664 10.852 1.00 92.62 90 THR A CA 1
ATOM 699 C C . THR A 1 90 ? -0.108 -1.625 9.778 1.00 92.62 90 THR A C 1
ATOM 701 O O . THR A 1 90 ? 0.764 -1.841 8.939 1.00 92.62 90 THR A O 1
ATOM 704 N N . LEU A 1 91 ? -0.762 -0.463 9.812 1.00 93.44 91 LEU A N 1
ATOM 705 C CA . LEU A 1 91 ? -0.514 0.618 8.857 1.00 93.44 91 LEU A CA 1
ATOM 706 C C . LEU A 1 91 ? 0.904 1.180 8.980 1.00 93.44 91 LEU A C 1
ATOM 708 O O . LEU A 1 91 ? 1.505 1.538 7.968 1.00 93.44 91 LEU A O 1
ATOM 712 N N . SER A 1 92 ? 1.462 1.218 10.191 1.00 92.75 92 SER A N 1
ATOM 713 C CA . SER A 1 92 ? 2.847 1.630 10.416 1.00 92.75 92 SER A CA 1
ATOM 714 C C . SER A 1 92 ? 3.838 0.609 9.847 1.00 92.75 92 SER A C 1
ATOM 716 O O . SER A 1 92 ? 4.719 0.976 9.074 1.00 92.75 92 SER A O 1
ATOM 718 N N . GLU A 1 93 ? 3.678 -0.672 10.185 1.00 93.88 93 GLU A N 1
ATOM 719 C CA . GLU A 1 93 ? 4.561 -1.756 9.734 1.00 93.88 93 GLU A CA 1
ATOM 720 C C . GLU A 1 93 ? 4.557 -1.885 8.204 1.00 93.88 93 GLU A C 1
ATOM 722 O O . GLU A 1 93 ? 5.607 -1.890 7.554 1.00 93.88 93 GLU A O 1
ATOM 727 N N . TYR A 1 94 ? 3.366 -1.960 7.609 1.00 93.88 94 TYR A N 1
ATOM 728 C CA . TYR A 1 94 ? 3.225 -2.113 6.165 1.00 93.88 94 TYR A CA 1
ATOM 729 C C . TYR A 1 94 ? 3.538 -0.821 5.420 1.00 93.88 94 TYR A C 1
ATOM 731 O O . TYR A 1 94 ? 4.052 -0.891 4.306 1.00 93.88 94 TYR A O 1
ATOM 739 N N . GLY A 1 95 ? 3.299 0.345 6.023 1.00 91.62 95 GLY A N 1
ATOM 740 C CA . GLY A 1 95 ? 3.711 1.630 5.465 1.00 91.62 95 GLY A CA 1
ATOM 741 C C . GLY A 1 95 ? 5.219 1.689 5.214 1.00 91.62 95 GLY A C 1
ATOM 742 O O . GLY A 1 95 ? 5.636 2.060 4.116 1.00 91.62 95 GLY A O 1
ATOM 743 N N . GLU A 1 96 ? 6.036 1.238 6.171 1.00 93.25 96 GLU A N 1
ATOM 744 C CA . GLU A 1 96 ? 7.495 1.178 5.997 1.00 93.25 96 GLU A CA 1
ATOM 745 C C . GLU A 1 96 ? 7.918 0.141 4.950 1.00 93.25 96 GLU A C 1
ATOM 747 O O . GLU A 1 96 ? 8.745 0.436 4.084 1.00 93.25 96 GLU A O 1
ATOM 752 N N . ARG A 1 97 ? 7.309 -1.054 4.955 1.00 94.12 97 ARG A N 1
ATOM 753 C CA . ARG A 1 97 ? 7.582 -2.082 3.932 1.00 94.12 97 ARG A CA 1
ATOM 754 C C . ARG A 1 97 ? 7.262 -1.582 2.524 1.00 94.12 97 ARG A C 1
ATOM 756 O O . ARG A 1 97 ? 8.051 -1.777 1.601 1.00 94.12 97 ARG A O 1
ATOM 763 N N . LEU A 1 98 ? 6.120 -0.920 2.353 1.00 94.00 98 LEU A N 1
ATOM 764 C CA . LEU A 1 98 ? 5.707 -0.350 1.073 1.00 94.00 98 LEU A CA 1
ATOM 765 C C . LEU A 1 98 ? 6.608 0.807 0.650 1.00 94.00 98 LEU A C 1
ATOM 767 O O . LEU A 1 98 ? 6.911 0.920 -0.535 1.00 94.00 98 LEU A O 1
ATOM 771 N N . ARG A 1 99 ? 7.082 1.629 1.594 1.00 93.25 99 ARG A N 1
ATOM 772 C CA . ARG A 1 99 ? 8.051 2.693 1.308 1.00 93.25 99 ARG A CA 1
ATOM 773 C C . ARG A 1 99 ? 9.377 2.119 0.804 1.00 93.25 99 ARG A C 1
ATOM 775 O O . ARG A 1 99 ? 9.896 2.618 -0.190 1.00 93.25 99 ARG A O 1
ATOM 782 N N . ALA A 1 100 ? 9.883 1.052 1.424 1.00 93.25 100 ALA A N 1
ATOM 783 C CA . ALA A 1 100 ? 11.090 0.366 0.962 1.00 93.25 100 ALA A CA 1
ATOM 784 C C . ALA A 1 100 ? 10.917 -0.199 -0.461 1.00 93.25 100 ALA A C 1
ATOM 786 O O . ALA A 1 100 ? 11.738 0.066 -1.338 1.00 93.25 100 ALA A O 1
ATOM 787 N N . LEU A 1 101 ? 9.801 -0.887 -0.727 1.00 93.19 101 LEU A N 1
ATOM 788 C CA . LEU A 1 101 ? 9.483 -1.407 -2.065 1.00 93.19 101 LEU A CA 1
ATOM 789 C C . LEU A 1 101 ? 9.319 -0.291 -3.109 1.00 93.19 101 LEU A C 1
ATOM 791 O O . LEU A 1 101 ? 9.752 -0.437 -4.254 1.00 93.19 101 LEU A O 1
ATOM 795 N N . ALA A 1 102 ? 8.702 0.831 -2.732 1.00 91.12 102 ALA A N 1
ATOM 796 C CA . ALA A 1 102 ? 8.550 1.992 -3.600 1.00 91.12 102 ALA A CA 1
ATOM 797 C C . ALA A 1 102 ? 9.911 2.597 -3.971 1.00 91.12 102 ALA A C 1
ATOM 799 O O . ALA A 1 102 ? 10.140 2.917 -5.137 1.00 91.12 102 ALA A O 1
ATOM 800 N N . GLU A 1 103 ? 10.827 2.702 -3.007 1.00 91.06 103 GLU A N 1
ATOM 801 C CA . GLU A 1 103 ? 12.175 3.215 -3.241 1.00 91.06 103 GLU A CA 1
ATOM 802 C C . GLU A 1 103 ? 12.990 2.282 -4.146 1.00 91.06 103 GLU A C 1
ATOM 804 O O . GLU A 1 103 ? 13.610 2.731 -5.112 1.00 91.06 103 GLU A O 1
ATOM 809 N N . GLU A 1 104 ? 12.912 0.967 -3.934 1.00 89.88 104 GLU A N 1
ATOM 810 C CA . GLU A 1 104 ? 13.514 -0.013 -4.843 1.00 89.88 104 GLU A CA 1
ATOM 811 C C . GLU A 1 104 ? 12.959 0.108 -6.271 1.00 89.88 104 GLU A C 1
ATOM 813 O O . GLU A 1 104 ? 13.718 0.097 -7.248 1.00 89.88 104 GLU A O 1
ATOM 818 N N . ALA A 1 105 ? 11.638 0.256 -6.412 1.00 87.69 105 ALA A N 1
ATOM 819 C CA . ALA A 1 105 ? 10.990 0.441 -7.706 1.00 87.69 105 ALA A CA 1
ATOM 820 C C . ALA A 1 105 ? 11.413 1.758 -8.381 1.00 87.69 105 ALA A C 1
ATOM 822 O O . ALA A 1 105 ? 11.639 1.767 -9.596 1.00 87.69 105 ALA A O 1
ATOM 823 N N . ARG A 1 106 ? 11.587 2.841 -7.610 1.00 86.69 106 ARG A N 1
ATOM 824 C CA . ARG A 1 106 ? 12.091 4.137 -8.090 1.00 86.69 106 ARG A CA 1
ATOM 825 C C . ARG A 1 106 ? 13.520 4.015 -8.614 1.00 86.69 106 ARG A C 1
ATOM 827 O O . ARG A 1 106 ? 13.784 4.384 -9.759 1.00 86.69 106 ARG A O 1
ATOM 834 N N . ILE A 1 107 ? 14.415 3.406 -7.835 1.00 86.00 107 ILE A N 1
ATOM 835 C CA . ILE A 1 107 ? 15.814 3.170 -8.223 1.00 86.00 107 ILE A CA 1
ATOM 836 C C . ILE A 1 107 ? 15.886 2.322 -9.503 1.00 86.00 107 ILE A C 1
ATOM 838 O O . ILE A 1 107 ? 16.673 2.610 -10.408 1.00 86.00 107 ILE A O 1
ATOM 842 N N . GLN A 1 108 ? 15.055 1.280 -9.621 1.00 81.62 108 GLN A N 1
ATOM 843 C CA . GLN A 1 108 ? 14.978 0.458 -10.835 1.00 81.62 108 GLN A CA 1
ATOM 844 C C . GLN A 1 108 ? 14.469 1.257 -12.043 1.00 81.62 108 GLN A C 1
ATOM 846 O O . GLN A 1 108 ? 14.999 1.108 -13.151 1.00 81.62 108 GLN A O 1
ATOM 851 N N . ALA A 1 109 ? 13.462 2.112 -11.851 1.00 77.31 109 ALA A N 1
ATOM 852 C CA . ALA A 1 109 ? 12.934 2.966 -12.908 1.00 77.31 109 ALA A CA 1
ATOM 853 C C . ALA A 1 109 ? 13.997 3.947 -13.426 1.00 77.31 109 ALA A C 1
ATOM 855 O O . ALA A 1 109 ? 14.160 4.070 -14.641 1.00 77.31 109 ALA A O 1
ATOM 856 N N . GLU A 1 110 ? 14.769 4.570 -12.533 1.00 76.25 110 GLU A N 1
ATOM 857 C CA . GLU A 1 110 ? 15.866 5.480 -12.884 1.00 76.25 110 GLU A CA 1
ATOM 858 C C . GLU A 1 110 ? 16.990 4.752 -13.625 1.00 76.25 110 GLU A C 1
ATOM 860 O O . GLU A 1 110 ? 17.345 5.140 -14.741 1.00 76.25 110 GLU A O 1
ATOM 865 N N . LYS A 1 111 ? 17.478 3.625 -13.086 1.00 69.56 111 LYS A N 1
ATOM 866 C CA . LYS A 1 111 ? 18.529 2.809 -13.723 1.00 69.56 111 LYS A CA 1
ATOM 867 C C . LYS A 1 111 ? 18.156 2.340 -15.129 1.00 69.56 111 LYS A C 1
ATOM 869 O O . LYS A 1 111 ? 19.031 2.229 -15.977 1.00 69.56 111 LYS A O 1
ATOM 874 N N . THR A 1 112 ? 16.876 2.102 -15.414 1.00 62.31 112 THR A N 1
ATOM 875 C CA . THR A 1 112 ? 16.416 1.650 -16.741 1.00 62.31 112 THR A CA 1
ATOM 876 C C . THR A 1 112 ? 16.400 2.777 -17.790 1.00 62.31 112 THR A C 1
ATOM 878 O O . THR A 1 112 ? 16.375 2.510 -18.994 1.00 62.31 112 THR A O 1
ATOM 881 N N . VAL A 1 113 ? 16.445 4.047 -17.371 1.00 55.56 113 VAL A N 1
ATOM 882 C CA . VAL A 1 113 ? 16.514 5.208 -18.277 1.00 55.56 113 VAL A CA 1
ATOM 883 C C . VAL A 1 113 ? 17.953 5.480 -18.745 1.00 55.56 113 VAL A C 1
ATOM 885 O O . VAL A 1 113 ? 18.154 5.824 -19.911 1.00 55.56 113 VAL A O 1
ATOM 888 N N . TYR A 1 114 ? 18.955 5.236 -17.897 1.00 48.69 114 TYR A N 1
ATOM 889 C CA . TYR A 1 114 ? 20.374 5.494 -18.184 1.00 48.69 114 TYR A CA 1
ATOM 890 C C . TYR A 1 114 ? 21.066 4.649 -19.280 1.00 48.69 114 TYR A C 1
ATOM 892 O O . TYR A 1 114 ? 21.905 5.222 -19.980 1.00 48.69 114 TYR A O 1
ATOM 900 N N . PRO A 1 115 ? 20.751 3.361 -19.551 1.00 51.19 115 PRO A N 1
ATOM 901 C CA . PRO A 1 115 ? 21.468 2.597 -20.579 1.00 51.19 115 PRO A CA 1
ATOM 902 C C . PRO A 1 115 ? 21.271 3.153 -21.995 1.00 51.19 115 PRO A C 1
ATOM 904 O O . PRO A 1 115 ? 22.078 2.882 -22.879 1.00 51.19 115 PRO A O 1
ATOM 907 N N . LYS A 1 116 ? 20.235 3.970 -22.230 1.00 50.88 116 LYS A N 1
ATOM 908 C CA . LYS A 1 116 ? 20.020 4.615 -23.534 1.00 50.88 116 LYS A CA 1
ATOM 909 C C . LYS A 1 116 ? 20.940 5.804 -23.788 1.00 50.88 116 LYS A C 1
ATOM 911 O O . LYS A 1 116 ? 21.264 6.046 -24.943 1.00 50.88 116 LYS A O 1
ATOM 916 N N . VAL A 1 117 ? 21.375 6.519 -22.749 1.00 49.22 117 VAL A N 1
ATOM 917 C CA . VAL A 1 117 ? 22.265 7.681 -22.914 1.00 49.22 117 VAL A CA 1
ATOM 918 C C . VAL A 1 117 ? 23.686 7.217 -23.245 1.00 49.22 117 VAL A C 1
ATOM 920 O O . VAL A 1 117 ? 24.297 7.752 -24.163 1.00 49.22 117 VAL A O 1
ATOM 923 N N . GLY A 1 118 ? 24.167 6.149 -22.596 1.00 48.84 118 GLY A N 1
ATOM 924 C CA . GLY A 1 118 ? 25.471 5.552 -22.913 1.00 48.84 118 GLY A CA 1
ATOM 925 C C . GLY A 1 118 ? 25.545 4.955 -24.325 1.00 48.84 118 GLY A C 1
ATOM 926 O O . GLY A 1 118 ? 26.541 5.140 -25.018 1.00 48.84 118 GLY A O 1
ATOM 927 N N . 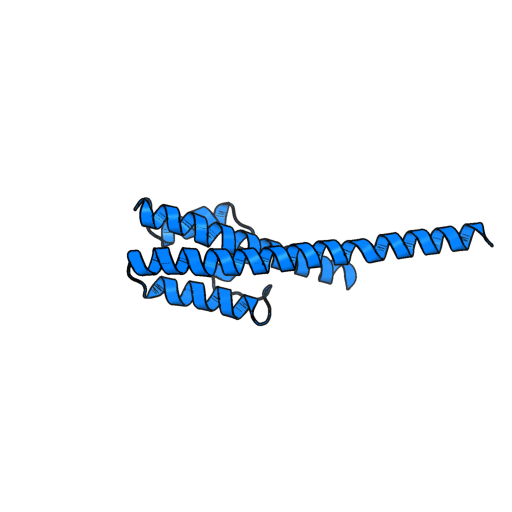LEU A 1 119 ? 24.471 4.303 -24.793 1.00 49.34 119 LEU A N 1
ATOM 928 C CA . LEU A 1 119 ? 24.426 3.719 -26.140 1.00 49.34 119 LEU A CA 1
ATOM 929 C C . LEU A 1 119 ? 24.334 4.785 -27.251 1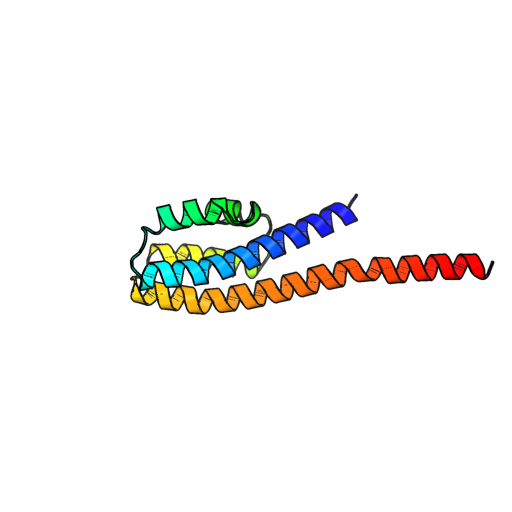.00 49.34 119 LEU A C 1
ATOM 931 O O . LEU A 1 119 ? 24.934 4.620 -28.309 1.00 49.34 119 LEU A O 1
ATOM 935 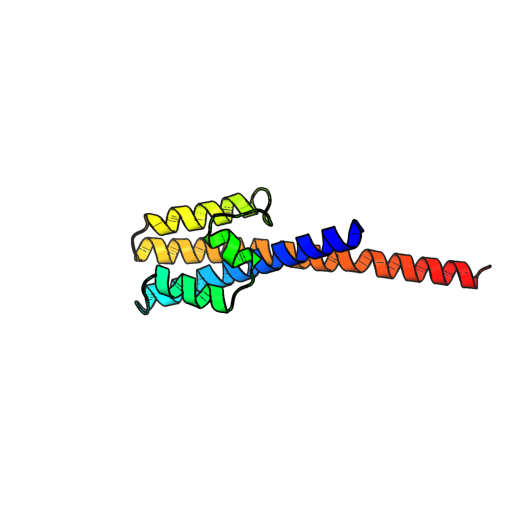N N . LEU A 1 120 ? 23.608 5.887 -27.014 1.00 51.41 120 LEU A N 1
ATOM 936 C CA . LEU A 1 120 ? 23.515 7.016 -27.953 1.00 51.41 120 LEU A CA 1
ATOM 937 C C . LEU A 1 120 ? 24.833 7.798 -28.053 1.00 51.41 120 LEU A C 1
ATOM 939 O O . LEU A 1 120 ? 25.230 8.169 -29.154 1.00 51.41 120 LEU A O 1
ATOM 943 N N . LEU A 1 121 ? 25.540 7.993 -26.935 1.00 50.41 121 LEU A N 1
ATOM 944 C CA . LEU A 1 121 ? 26.863 8.627 -26.934 1.00 50.41 121 LEU A CA 1
ATOM 945 C C . LEU A 1 121 ? 27.923 7.746 -27.614 1.00 50.41 121 LEU A C 1
ATOM 947 O O . LEU A 1 121 ? 28.727 8.257 -28.391 1.00 50.41 121 LEU A O 1
ATOM 951 N N . GLY A 1 122 ? 27.884 6.426 -27.401 1.00 52.94 122 GLY A N 1
ATOM 952 C CA . GLY A 1 122 ? 28.761 5.482 -28.103 1.00 52.94 122 GLY A CA 1
ATOM 953 C C . GLY A 1 122 ? 28.520 5.440 -29.618 1.00 52.94 122 GLY A C 1
ATOM 954 O O . GLY A 1 122 ? 29.475 5.401 -30.390 1.00 52.94 122 GLY A O 1
ATOM 955 N N . ALA A 1 123 ? 27.260 5.523 -30.058 1.00 54.62 123 ALA A N 1
ATOM 956 C CA . ALA A 1 123 ? 26.915 5.567 -31.481 1.00 54.62 123 ALA A CA 1
ATOM 957 C C . ALA A 1 123 ? 27.340 6.883 -32.160 1.00 54.62 123 ALA A C 1
ATOM 959 O O . ALA A 1 123 ? 27.752 6.863 -33.315 1.00 54.62 123 ALA A O 1
ATOM 960 N N . MET A 1 124 ? 27.291 8.018 -31.451 1.00 52.16 124 MET A N 1
ATOM 961 C CA . MET A 1 124 ? 27.791 9.294 -31.977 1.00 52.16 124 MET A CA 1
ATOM 962 C C . MET A 1 124 ? 29.322 9.369 -32.019 1.00 52.16 124 MET A C 1
ATOM 964 O O . MET A 1 124 ? 29.868 9.946 -32.954 1.00 52.16 124 MET A O 1
ATOM 968 N N . ALA A 1 125 ? 30.020 8.754 -31.059 1.00 53.75 125 ALA A N 1
ATOM 969 C CA . ALA A 1 125 ? 31.478 8.651 -31.104 1.00 53.75 125 ALA A CA 1
ATOM 970 C C . ALA A 1 125 ? 31.950 7.776 -32.281 1.00 53.75 125 ALA A C 1
ATOM 972 O O . ALA A 1 125 ? 32.910 8.133 -32.951 1.00 53.75 125 ALA A O 1
ATOM 973 N N . GLY A 1 126 ? 31.242 6.688 -32.602 1.00 49.38 126 GLY A N 1
ATOM 974 C CA . GLY A 1 126 ? 31.568 5.834 -33.753 1.00 49.38 126 GLY A CA 1
ATOM 975 C C . GLY A 1 126 ? 31.400 6.499 -35.128 1.00 49.38 126 GLY A C 1
ATOM 976 O O . GLY A 1 126 ? 32.017 6.049 -36.084 1.00 49.38 126 GLY A O 1
ATOM 977 N N . ILE A 1 127 ? 30.604 7.570 -35.236 1.00 53.97 127 ILE A N 1
ATOM 978 C CA . ILE A 1 127 ? 30.397 8.321 -36.490 1.00 53.97 127 ILE A CA 1
ATOM 979 C C . ILE A 1 127 ? 31.465 9.413 -36.687 1.00 53.97 127 ILE A C 1
ATOM 981 O O . ILE A 1 127 ? 31.723 9.806 -37.814 1.00 53.97 127 ILE A O 1
ATOM 985 N N . LEU A 1 128 ? 32.108 9.895 -35.616 1.00 45.72 128 LEU A N 1
ATOM 986 C CA . LEU A 1 128 ? 33.183 10.900 -35.703 1.00 45.72 128 LEU A CA 1
ATOM 987 C C . LEU A 1 128 ? 34.575 10.299 -35.979 1.00 45.72 128 LEU A C 1
ATOM 989 O O . LEU A 1 128 ? 35.504 11.048 -36.266 1.00 45.72 128 LEU A O 1
ATOM 993 N N . PHE A 1 129 ? 34.723 8.975 -35.879 1.00 50.56 129 PHE A N 1
ATOM 994 C CA . PHE A 1 129 ? 35.968 8.241 -36.155 1.00 50.56 129 PHE A CA 1
ATOM 995 C C . PHE A 1 129 ? 35.881 7.339 -37.408 1.00 50.56 129 PHE A C 1
ATOM 997 O O . PHE A 1 129 ? 36.695 6.428 -37.564 1.00 50.56 129 PHE A O 1
ATOM 1004 N N . LEU A 1 130 ? 34.912 7.600 -38.293 1.00 43.75 130 LEU A N 1
ATOM 1005 C CA . LEU A 1 130 ? 34.790 7.064 -39.658 1.00 43.75 130 LEU A CA 1
ATOM 1006 C C . LEU A 1 130 ? 34.881 8.225 -40.653 1.00 43.75 130 LEU A C 1
ATOM 1008 O O . LEU A 1 130 ? 35.493 8.017 -41.722 1.00 43.75 130 LEU A O 1
#

Secondary structure (DSSP, 8-state):
-HHHHHHHHHHHHHHHHHHHHHHHHHHHHHHHTT-S-HHHHHHHHHHHS-HHHHHHHTT--TT--HHHHHHHHHHHHHTTT--HHHHHHHHHHHHHHHHHHHHHHHHHHHHHHTHHHHHHHHHHHHHHT-

Sequence (130 aa):
MLGKYCKRRLTERCAALCDAARYAQALKANVEGRQQQMTQFTEQFCMTASQPFCNIVQGKYGCLKGTEKAVVAELFAKMQYSSAEELSYTLSEYGERLRALAEEARIQAEKTVYPKVGLLLGAMAGILFL

pLDDT: mean 83.56, std 15.25, range [43.75, 96.81]